Protein 2YKZ (pdb70)

InterPro domains:
  IPR002321 Cytochrome c, class II [PF01322] (7-124)
  IPR002321 Cytochrome c, class II [PS51009] (7-125)
  IPR010980 Cytochrome c/b562 [SSF47175] (2-124)
  IPR012127 Cytochrome c prime [PIRSF000027] (3-126)
  IPR015984 Cytochrome c prime, subgroup [PR00608] (90-113)
  IPR015984 Cytochrome c prime, subgroup [PR00608] (113-124)

Sequence (125 aa):
FAKKPPEDAVKKYRQSSALTLLMMAASHFGRMTPVVVKGQAPYDDAVQQIKANVEEVLKKTLSALPWAAFGGPPGGTEGGGDDARRPEIWSSDDAAASSSFKQKKQQQAFQDNNIVKLSAAADAGGDLLDDKKLRRRAAFGDVGASSCKKAACHDDAYRKK

Structure (mmCIF, N/CA/C/O backbone):
data_2YKZ
#
_entry.id   2YKZ
#
_cell.length_a   53.470
_cell.length_b   53.470
_cell.length_c   181.190
_cell.angle_alpha   90.00
_cell.angle_beta   90.00
_cell.angle_gamma   120.00
#
_symmetry.space_group_name_H-M   'P 65 2 2'
#
loop_
_entity.id
_entity.type
_entity.pdbx_description
1 polymer "CYTOCHROME C'"
2 non-polymer 'HEME C'
3 non-polymer 'SULFATE ION'
4 water water
#
loop_
_atom_site.group_PDB
_atom_site.id
_atom_site.type_symbol
_atom_site.label_atom_id
_atom_site.label_alt_id
_atom_site.label_comp_id
_atom_site.label_asym_id
_atom_site.label_entity_id
_atom_site.label_seq_id
_atom_site.pdbx_PDB_ins_code
_atom_site.Cartn_x
_atom_site.Cartn_y
_atom_site.Cartn_z
_atom_site.occupancy
_atom_site.B_iso_or_equiv
_atom_site.auth_seq_id
_atom_site.auth_comp_id
_atom_site.auth_asym_id
_atom_site.auth_atom_id
_atom_site.pdbx_PDB_model_num
ATOM 16 N N . PHE A 1 2 ? -3.350 22.582 27.416 1.00 6.56 2 PHE A N 1
ATOM 17 C CA . PHE A 1 2 ? -1.986 22.139 27.125 1.00 7.39 2 PHE A CA 1
ATOM 18 C C . PHE A 1 2 ? -1.644 20.946 27.967 1.00 8.46 2 PHE A C 1
ATOM 19 O O . PHE A 1 2 ? -1.715 21.001 29.200 1.00 10.02 2 PHE A O 1
ATOM 36 N N . ALA A 1 3 ? -1.245 19.851 27.343 1.00 9.29 3 ALA A N 1
ATOM 37 C CA . ALA A 1 3 ? -0.950 18.631 28.091 1.00 11.36 3 ALA A CA 1
ATOM 38 C C . ALA A 1 3 ? 0.330 18.777 28.920 1.00 11.12 3 ALA A C 1
ATOM 39 O O . ALA A 1 3 ? 0.401 18.224 30.012 1.00 14.77 3 ALA A O 1
ATOM 46 N N . LYS A 1 4 ? 1.333 19.453 28.386 1.00 9.98 4 LYS A N 1
ATOM 47 C CA A LYS A 1 4 ? 2.690 19.628 28.928 0.50 9.70 4 LYS A CA 1
ATOM 48 C CA B LYS A 1 4 ? 2.623 19.678 29.040 0.50 10.23 4 LYS A CA 1
ATOM 49 C C . LYS A 1 4 ? 3.068 21.110 28.782 1.00 9.40 4 LYS A C 1
ATOM 50 O O . LYS A 1 4 ? 2.551 21.777 27.847 1.00 8.97 4 LYS A O 1
ATOM 62 N N . PRO A 1 5 ? 4.068 21.614 29.558 1.00 9.84 5 PRO A N 1
ATOM 63 C CA A PRO A 1 5 ? 4.534 22.978 29.300 0.80 10.66 5 PRO A CA 1
ATOM 64 C CA B PRO A 1 5 ? 4.672 22.966 29.305 0.20 7.19 5 PRO A CA 1
ATOM 65 C C . PRO A 1 5 ? 5.006 23.182 27.876 1.00 8.11 5 PRO A C 1
ATOM 66 O O . PRO A 1 5 ? 4.768 24.258 27.331 1.00 7.98 5 PRO A O 1
ATOM 73 N N . GLU A 1 6 ? 5.600 22.178 27.239 1.00 7.81 6 GLU A N 1
ATOM 74 C CA . GLU A 1 6 ? 6.052 22.314 25.871 1.00 7.31 6 GLU A CA 1
ATOM 75 C C . GLU A 1 6 ? 4.899 22.681 24.938 1.00 6.64 6 GLU A C 1
ATOM 76 O O . GLU A 1 6 ? 5.133 23.357 23.932 1.00 6.93 6 GLU A O 1
ATOM 88 N N . ASP A 1 7 ? 3.688 22.210 25.225 1.00 6.60 7 ASP A N 1
ATOM 89 C CA . ASP A 1 7 ? 2.559 22.549 24.368 1.00 6.40 7 ASP A CA 1
ATOM 90 C C . ASP A 1 7 ? 2.157 24.022 24.515 1.00 5.99 7 ASP A C 1
ATOM 91 O O . ASP A 1 7 ? 1.782 24.664 23.524 1.00 6.25 7 ASP A O 1
ATOM 100 N N . ALA A 1 8 ? 2.236 24.546 25.729 1.00 5.54 8 ALA A N 1
ATOM 101 C CA . ALA A 1 8 ? 1.989 25.967 25.941 1.00 5.51 8 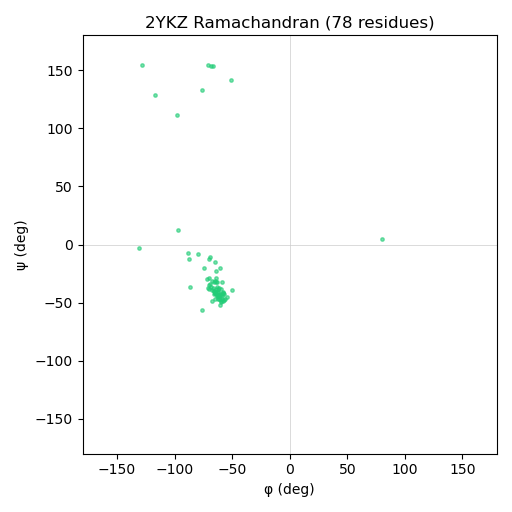ALA A CA 1
ATOM 102 C C . ALA A 1 8 ? 3.044 26.813 25.244 1.00 5.37 8 ALA A C 1
ATOM 103 O O . ALA A 1 8 ? 2.730 27.838 24.627 1.00 5.26 8 ALA A O 1
ATOM 110 N N . VAL A 1 9 ? 4.311 26.386 25.329 1.00 5.46 9 VAL A N 1
ATOM 111 C CA . VAL A 1 9 ? 5.392 27.088 24.645 1.00 5.64 9 VAL A CA 1
ATOM 112 C C . VAL A 1 9 ? 5.136 27.113 23.140 1.00 5.72 9 VAL A C 1
ATOM 113 O O . VAL A 1 9 ? 5.247 28.160 22.491 1.00 6.12 9 VAL A O 1
ATOM 126 N N . LYS A 1 10 ? 4.810 25.956 22.570 1.00 5.84 10 LYS A N 1
ATOM 127 C CA A LYS A 1 10 ? 4.584 25.912 21.127 0.80 6.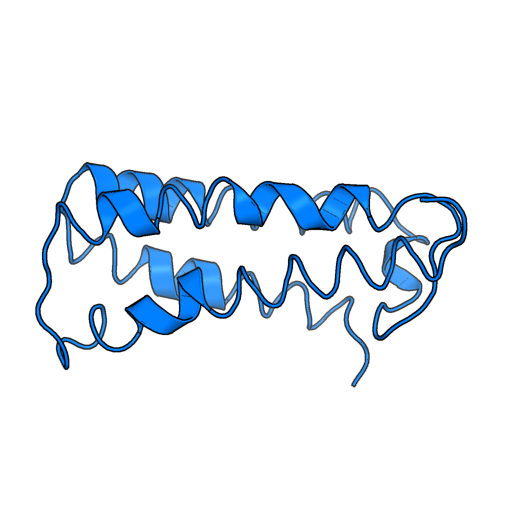74 10 LYS A CA 1
ATOM 128 C CA B LYS A 1 10 ? 4.529 25.857 21.131 0.20 6.31 10 LYS A CA 1
ATOM 129 C C . LYS A 1 10 ? 3.426 26.825 20.736 1.00 5.74 10 LYS A C 1
ATOM 130 O O . LYS A 1 10 ? 3.495 27.546 19.732 1.00 6.31 10 LYS A O 1
ATOM 142 N N . TYR A 1 11 ? 2.348 26.803 21.511 1.00 5.45 11 TYR A N 1
ATOM 143 C CA . TYR A 1 11 ? 1.207 27.662 21.215 1.00 5.15 11 TYR A CA 1
ATOM 144 C C . TYR A 1 11 ? 1.601 29.126 21.244 1.00 4.98 11 TYR A C 1
ATOM 145 O O . TYR A 1 11 ? 1.297 29.892 20.323 1.00 5.21 11 TYR A O 1
ATOM 162 N N . ARG A 1 12 ? 2.249 29.582 22.341 1.00 4.96 12 ARG A N 1
ATOM 163 C CA . ARG A 1 12 ? 2.501 31.003 22.445 1.00 4.99 12 ARG A CA 1
ATOM 164 C C . ARG A 1 12 ? 3.482 31.452 21.369 1.00 4.83 12 ARG A C 1
ATOM 165 O O . ARG A 1 12 ? 3.337 32.556 20.824 1.00 5.16 12 ARG A O 1
ATOM 186 N N . GLN A 1 13 ? 4.473 30.633 21.048 1.00 5.14 13 GLN A N 1
ATOM 187 C CA . GLN A 1 13 ? 5.417 30.988 19.989 1.00 5.23 13 GLN A CA 1
ATOM 188 C C . GLN A 1 13 ? 4.693 31.115 18.642 1.00 5.14 13 GLN A C 1
ATOM 189 O O . GLN A 1 13 ? 5.003 32.026 17.866 1.00 5.58 13 GLN A O 1
ATOM 203 N N . SER A 1 14 ? 3.758 30.220 18.366 1.00 5.37 14 SER A N 1
ATOM 204 C CA A SER A 1 14 ? 2.949 30.308 17.164 0.50 5.19 14 SER A CA 1
ATOM 205 C CA B SER A 1 14 ? 3.012 30.321 17.101 0.50 5.49 14 SER A CA 1
ATOM 206 C C . SER A 1 14 ? 2.105 31.564 17.109 1.00 5.04 14 SER A C 1
ATOM 207 O O . SER A 1 14 ? 2.006 32.239 16.086 1.00 5.49 14 SER A O 1
ATOM 213 N N . ALA A 1 15 ? 1.451 31.863 18.242 1.00 5.22 15 ALA A N 1
ATOM 214 C CA . ALA A 1 15 ? 0.608 33.055 18.307 1.00 5.62 15 ALA A CA 1
ATOM 215 C C . ALA A 1 15 ? 1.433 34.325 18.078 1.00 5.37 15 ALA A C 1
ATOM 216 O O . ALA A 1 15 ? 1.015 35.235 17.352 1.00 6.07 15 ALA A O 1
ATOM 223 N N . LEU A 1 16 ? 2.607 34.390 18.717 1.00 5.07 16 LEU A N 1
ATOM 224 C CA . LEU A 1 16 ? 3.462 35.553 18.612 1.00 5.25 16 LEU A CA 1
ATOM 225 C C . LEU A 1 16 ? 4.029 35.681 17.185 1.00 5.50 16 LEU A C 1
ATOM 226 O O . LEU A 1 16 ? 4.136 36.792 16.656 1.00 6.37 16 LEU A O 1
ATOM 242 N N . THR A 1 17 ? 4.346 34.561 16.550 1.00 5.45 17 THR A N 1
ATOM 243 C CA . THR A 1 17 ? 4.759 34.575 15.147 1.00 5.65 17 THR A CA 1
ATOM 244 C C . THR A 1 17 ? 3.667 35.170 14.274 1.00 5.73 17 THR A C 1
ATOM 245 O O . THR A 1 17 ? 3.935 36.002 13.379 1.00 6.62 17 THR A O 1
ATOM 256 N N . LEU A 1 18 ? 2.425 34.740 14.464 1.00 5.81 18 LEU A N 1
ATOM 257 C CA A LEU A 1 18 ? 1.315 35.288 13.663 0.65 6.26 18 LEU A CA 1
ATOM 258 C CA B LEU A 1 18 ? 1.368 35.222 13.626 0.35 6.79 18 LEU A CA 1
ATOM 259 C C . LEU A 1 18 ? 1.118 36.753 13.919 1.00 7.03 18 LEU A C 1
ATOM 260 O O . LEU A 1 18 ? 0.885 37.539 12.991 1.00 7.34 18 LEU A O 1
ATOM 272 N N A MET A 1 19 ? 1.369 37.258 15.176 0.60 5.33 19 MET A N 1
ATOM 273 N N B MET A 1 19 ? 0.800 36.950 15.200 0.40 5.63 19 MET A N 1
ATOM 274 C CA A MET A 1 19 ? 1.302 38.692 15.485 0.60 5.31 19 MET A CA 1
ATOM 275 C CA B MET A 1 19 ? 0.556 38.279 15.610 0.40 6.43 19 MET A CA 1
ATOM 276 C C A MET A 1 19 ? 2.391 39.459 14.753 0.60 5.36 19 MET A C 1
ATOM 277 C C B MET A 1 19 ? 1.610 39.200 14.965 0.40 5.67 19 MET A C 1
ATOM 278 O O A MET A 1 19 ? 2.138 40.543 14.202 0.60 5.42 19 MET A O 1
ATOM 279 O O B MET A 1 19 ? 1.254 40.246 14.391 0.40 6.51 19 MET A O 1
ATOM 288 N N A ALA A 1 20 ? 3.615 38.921 14.753 0.60 5.65 20 ALA A N 1
ATOM 289 N N B ALA A 1 20 ? 2.874 38.813 15.064 0.40 6.14 20 ALA A N 1
ATOM 290 C CA A ALA A 1 20 ? 4.722 39.595 14.066 0.60 5.74 20 ALA A CA 1
ATOM 291 C CA B ALA A 1 20 ? 3.971 39.597 14.506 0.40 5.79 20 ALA A CA 1
ATOM 292 C C A ALA A 1 20 ? 4.425 39.771 12.584 0.60 5.74 20 ALA A C 1
ATOM 293 C C B ALA A 1 20 ? 3.851 39.798 12.960 0.40 5.75 20 ALA A C 1
ATOM 294 O O A ALA A 1 20 ? 4.712 40.829 12.003 0.60 5.88 20 ALA A O 1
ATOM 295 O O B ALA A 1 20 ? 4.103 40.891 12.523 0.40 6.70 20 ALA A O 1
ATOM 298 N N . SER A 1 21 ? 3.660 38.787 12.064 1.00 7.65 21 SER A N 1
ATOM 299 C CA . SER A 1 21 ? 3.381 38.917 10.641 1.00 6.64 21 SER A CA 1
ATOM 300 C C . SER A 1 21 ? 2.248 39.916 10.376 1.00 5.90 21 SER A C 1
ATOM 301 O O . SER A 1 21 ? 2.329 40.704 9.434 1.00 6.46 21 SER A O 1
ATOM 308 N N . HIS A 1 22 ? 1.174 39.861 11.155 1.00 6.02 22 HIS A N 1
ATOM 309 C CA . HIS A 1 22 ? 0.050 40.775 10.937 1.00 5.96 22 HIS A CA 1
ATOM 310 C C . HIS A 1 22 ? 0.396 42.230 11.322 1.00 6.27 22 HIS A C 1
ATOM 311 O O . HIS A 1 22 ? -0.160 43.143 10.731 1.00 7.18 22 HIS A O 1
ATOM 326 N N . PHE A 1 23 ? 1.299 42.410 12.277 1.00 6.10 23 PHE A N 1
ATOM 327 C CA . PHE A 1 23 ? 1.794 43.746 12.597 1.00 6.54 23 PHE A CA 1
ATOM 328 C C . PHE A 1 23 ? 2.789 44.209 11.531 1.00 6.39 23 PHE A C 1
ATOM 329 O O . PHE A 1 23 ? 2.617 45.257 10.886 1.00 6.71 23 PHE A O 1
ATOM 346 N N . GLY A 1 24 ? 3.840 43.403 11.319 1.00 6.66 24 GLY A N 1
ATOM 347 C CA . GLY A 1 24 ? 4.938 43.813 10.472 1.00 7.11 24 GLY A CA 1
ATOM 348 C C . GLY A 1 24 ? 4.543 44.015 9.016 1.00 6.66 24 GLY A C 1
ATOM 349 O O . GLY A 1 24 ? 5.154 44.841 8.325 1.00 7.24 24 GLY A O 1
ATOM 353 N N . ARG A 1 25 ? 3.539 43.296 8.529 1.00 6.35 25 ARG A 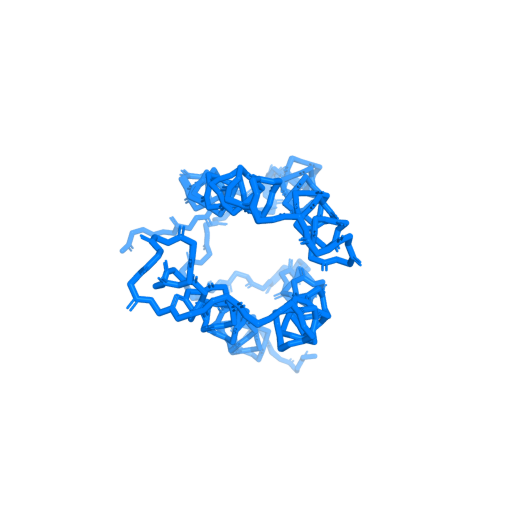N 1
ATOM 354 C CA . ARG A 1 25 ? 3.141 43.452 7.136 1.00 6.43 25 ARG A CA 1
ATOM 355 C C . ARG A 1 25 ? 2.594 44.847 6.853 1.00 6.16 25 ARG A C 1
ATOM 356 O O . ARG A 1 25 ? 2.445 45.192 5.677 1.00 6.90 25 ARG A O 1
ATOM 377 N N . MET A 1 26 ? 2.259 45.623 7.882 1.00 5.83 26 MET A N 1
ATOM 378 C CA . MET A 1 26 ? 1.795 46.994 7.674 1.00 5.98 26 MET A CA 1
ATOM 379 C C . MET A 1 26 ? 2.918 48.009 7.623 1.00 6.17 26 MET A C 1
ATOM 380 O O . MET A 1 26 ? 2.648 49.174 7.291 1.00 6.74 26 MET A O 1
ATOM 394 N N . THR A 1 27 ? 4.156 47.619 7.916 1.00 6.40 27 THR A N 1
ATOM 395 C CA . THR A 1 27 ? 5.245 48.598 7.919 1.00 6.72 27 THR A CA 1
ATOM 396 C C . THR A 1 27 ? 5.342 49.366 6.596 1.00 6.63 27 THR A C 1
ATOM 397 O O . THR A 1 27 ? 5.474 50.590 6.608 1.00 7.09 27 THR A O 1
ATOM 408 N N . PRO A 1 28 ? 5.264 48.688 5.429 1.00 6.52 28 PRO A N 1
ATOM 409 C CA . PRO A 1 28 ? 5.404 49.469 4.186 1.00 6.56 28 PRO A CA 1
ATOM 410 C C . PRO A 1 28 ? 4.264 50.459 4.005 1.00 6.38 28 PRO A C 1
ATOM 411 O O . PRO A 1 28 ? 4.430 51.498 3.358 1.00 7.10 28 PRO A O 1
ATOM 422 N N . VAL A 1 29 ? 3.081 50.120 4.495 1.00 6.35 29 VAL A N 1
ATOM 423 C CA . VAL A 1 29 ? 1.925 51.006 4.403 1.00 6.57 29 VAL A CA 1
ATOM 424 C C . VAL A 1 29 ? 2.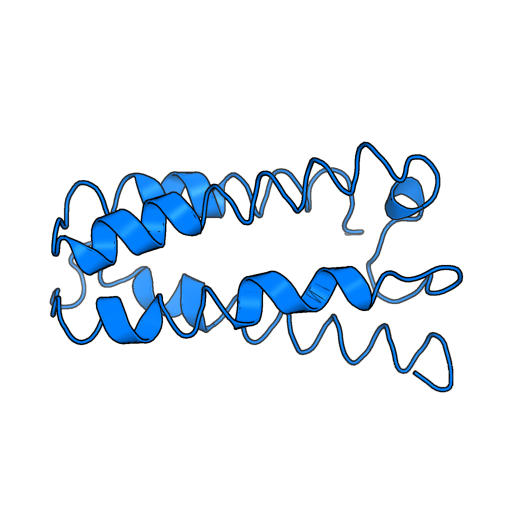137 52.245 5.275 1.00 6.96 29 VAL A C 1
ATOM 425 O O . VAL A 1 29 ? 1.940 53.394 4.838 1.00 7.38 29 VAL A O 1
ATOM 438 N N . VAL A 1 30 ? 2.542 52.046 6.529 1.00 7.47 30 VAL A N 1
ATOM 439 C CA A VAL A 1 30 ? 2.711 53.227 7.369 0.50 9.14 30 VAL A CA 1
ATOM 440 C CA B VAL A 1 30 ? 2.860 53.137 7.434 0.50 8.17 30 VAL A CA 1
ATOM 441 C C . VAL A 1 30 ? 3.847 54.087 6.831 1.00 8.92 30 VAL A C 1
ATOM 442 O O . VAL A 1 30 ? 3.696 55.331 6.914 1.00 10.88 30 VAL A O 1
ATOM 450 N N . LYS A 1 31 ? 4.870 53.522 6.198 1.00 8.08 31 LYS A N 1
ATOM 451 C CA . LYS A 1 31 ? 5.963 54.297 5.622 1.00 8.46 31 LYS A CA 1
ATOM 452 C C . LYS A 1 31 ? 5.596 54.912 4.253 1.00 7.98 31 LYS A C 1
ATOM 453 O O . LYS A 1 31 ? 6.390 55.687 3.711 1.00 9.59 31 LYS A O 1
ATOM 472 N N . GLY A 1 32 ? 4.463 54.566 3.676 1.00 7.38 32 GLY A N 1
ATOM 473 C CA . GLY A 1 32 ? 4.092 55.069 2.365 1.00 7.35 32 GLY A CA 1
ATOM 474 C C . GLY A 1 32 ? 4.753 54.362 1.198 1.00 6.47 32 GLY A C 1
ATOM 475 O O . GLY A 1 32 ? 4.512 54.752 0.050 1.00 6.82 32 GLY A O 1
ATOM 479 N N . GLN A 1 33 ? 5.514 53.306 1.475 1.00 6.41 33 GLN A N 1
ATOM 480 C CA . GLN A 1 33 ? 6.144 52.504 0.449 1.00 6.75 33 GLN A CA 1
ATOM 481 C C . GLN A 1 33 ? 5.162 51.601 -0.280 1.00 6.33 33 GLN A C 1
ATOM 482 O O . GLN A 1 33 ? 5.452 51.173 -1.401 1.00 8.37 33 GLN A O 1
ATOM 489 N N . ALA A 1 34 ? 4.015 51.335 0.313 1.00 6.38 34 ALA A N 1
ATOM 490 C CA . ALA A 1 34 ? 2.907 50.599 -0.276 1.00 6.33 34 ALA A CA 1
ATOM 491 C C . ALA A 1 34 ? 1.657 51.457 -0.101 1.00 6.10 34 ALA A C 1
ATOM 492 O O . ALA A 1 34 ? 1.585 52.247 0.846 1.00 6.54 34 ALA A O 1
ATOM 499 N N . PRO A 1 35 ? 0.653 51.289 -0.968 1.00 6.22 35 PRO A N 1
ATOM 500 C CA . PRO A 1 35 ? -0.544 52.119 -0.850 1.00 6.46 35 PRO A CA 1
ATOM 501 C C . PRO A 1 35 ? -1.327 51.840 0.418 1.00 5.99 35 PRO A C 1
ATOM 502 O O . PRO A 1 3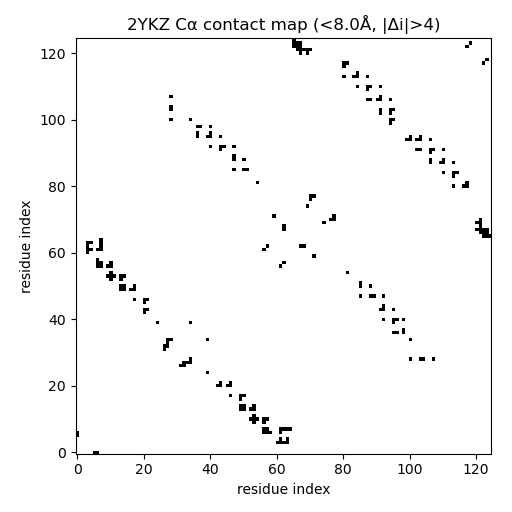5 ? -1.296 50.731 0.970 1.00 6.64 35 PRO A O 1
ATOM 513 N N . TYR A 1 36 ? -2.070 52.861 0.861 1.00 6.57 36 TYR A N 1
ATOM 514 C CA . TYR A 1 36 ? -2.963 52.754 2.011 1.00 6.57 36 TYR A CA 1
ATOM 515 C C . TYR A 1 36 ? -4.380 52.519 1.526 1.00 6.75 36 TYR A C 1
ATOM 516 O O . TYR A 1 36 ? -4.992 53.407 0.913 1.00 8.55 36 TYR A O 1
ATOM 534 N N . ASP A 1 37 ? -4.892 51.322 1.781 1.00 6.69 37 ASP A N 1
ATOM 535 C CA A ASP A 1 37 ? -6.249 50.908 1.449 0.49 6.84 37 ASP A CA 1
ATOM 536 C CA B ASP A 1 37 ? -6.267 51.001 1.476 0.50 6.85 37 ASP A CA 1
ATOM 537 C C . ASP A 1 37 ? -6.964 50.747 2.800 1.00 6.34 37 ASP A C 1
ATOM 538 O O . ASP A 1 37 ? -6.704 49.778 3.513 1.00 6.86 37 ASP A O 1
ATOM 548 N N . ALA A 1 38 ? -7.818 51.711 3.158 1.00 6.61 38 ALA A N 1
ATOM 549 C CA . ALA A 1 38 ? -8.396 51.722 4.494 1.00 6.44 38 ALA A CA 1
ATOM 550 C C . ALA A 1 38 ? -9.159 50.445 4.794 1.00 6.36 38 ALA A C 1
ATOM 551 O O . ALA A 1 38 ? -9.082 49.946 5.930 1.00 6.73 38 ALA A O 1
ATOM 558 N N . VAL A 1 39 ? -9.926 49.921 3.848 1.00 6.85 39 VAL A N 1
ATOM 559 C CA . VAL A 1 39 ? -10.705 48.709 4.083 1.00 7.19 39 VAL A CA 1
ATOM 560 C C . VAL A 1 39 ? -9.768 47.533 4.401 1.00 6.51 39 VAL A C 1
ATOM 561 O O . VAL A 1 39 ? -10.034 46.732 5.301 1.00 7.11 39 VAL A O 1
ATOM 574 N N . GLN A 1 40 ? -8.683 47.404 3.628 1.00 6.48 40 GLN A N 1
ATOM 575 C CA A GLN A 1 40 ? -7.721 46.321 3.792 0.60 6.73 40 GLN A CA 1
ATOM 576 C CA B GLN A 1 40 ? -7.824 46.262 3.867 0.40 6.32 40 GLN A CA 1
ATOM 577 C C . GLN A 1 40 ? -7.084 46.389 5.199 1.00 6.06 40 GLN A C 1
ATOM 578 O O . GLN A 1 40 ? -6.933 45.381 5.897 1.00 6.60 40 GLN A O 1
ATOM 592 N N . ILE A 1 41 ? -6.641 47.575 5.566 1.00 5.86 41 ILE A N 1
ATOM 593 C CA . ILE A 1 41 ? -5.975 47.751 6.848 1.00 5.70 41 ILE A CA 1
ATOM 594 C C . ILE A 1 41 ? -6.955 47.505 7.993 1.00 5.88 41 ILE A C 1
ATOM 595 O O . ILE A 1 41 ? -6.584 46.872 8.990 1.00 6.35 41 ILE A O 1
ATOM 611 N N . LYS A 1 42 ? -8.202 47.969 7.876 1.00 6.01 42 LYS A N 1
ATOM 612 C CA . LYS A 1 42 ? -9.195 47.710 8.919 1.00 6.53 42 LYS A CA 1
ATOM 613 C C . LYS A 1 42 ? -9.313 46.195 9.150 1.00 6.31 42 LYS A C 1
ATOM 614 O O . LYS A 1 42 ? -9.351 45.724 10.292 1.00 6.84 42 LYS A O 1
ATOM 628 N N . ALA A 1 43 ? -9.419 45.438 8.057 1.00 6.27 43 ALA A N 1
ATOM 629 C CA . ALA A 1 43 ? -9.579 43.991 8.195 1.00 6.69 43 ALA A CA 1
ATOM 630 C C . ALA A 1 43 ? -8.331 43.360 8.792 1.00 6.32 43 ALA A C 1
ATOM 631 O O . ALA A 1 43 ? -8.417 42.451 9.637 1.00 6.95 43 ALA A O 1
ATOM 638 N N . ASN A 1 44 ? -7.138 43.808 8.389 1.00 5.88 44 ASN A N 1
ATOM 639 C CA . ASN A 1 44 ? -5.916 43.241 8.924 1.00 5.81 44 ASN A CA 1
ATOM 640 C C . ASN A 1 44 ? -5.778 43.530 10.431 1.00 5.87 44 ASN A C 1
ATOM 641 O O . ASN A 1 44 ? -5.343 42.666 11.188 1.00 6.20 44 ASN A O 1
ATOM 652 N N . VAL A 1 45 ? -6.116 44.755 10.832 1.00 6.05 45 VAL A N 1
ATOM 653 C CA . VAL A 1 45 ? -5.997 45.091 12.246 1.00 6.00 45 VAL A CA 1
ATOM 654 C C . VAL A 1 45 ? -7.013 44.303 13.073 1.00 6.25 45 VAL A C 1
ATOM 655 O O . VAL A 1 45 ? -6.711 43.936 14.209 1.00 6.82 45 VAL A O 1
ATOM 668 N N . GLU A 1 46 ? -8.182 43.979 12.523 1.00 6.56 46 GLU A N 1
ATOM 669 C CA A GLU A 1 46 ? -9.092 43.112 13.253 0.50 7.26 46 GLU A CA 1
ATOM 670 C CA B GLU A 1 46 ? -9.149 43.067 13.190 0.50 7.08 46 GLU A CA 1
ATOM 671 C C . GLU A 1 46 ? -8.457 41.723 13.489 1.00 6.93 46 GLU A C 1
ATOM 672 O O . GLU A 1 46 ? -8.616 41.161 14.574 1.00 7.55 46 GLU A O 1
ATOM 684 N N . VAL A 1 47 ? -7.766 41.168 12.496 1.00 6.66 47 VAL A N 1
ATOM 685 C CA . VAL A 1 47 ? -7.049 39.903 12.724 1.00 6.66 47 VAL A CA 1
ATOM 686 C C . VAL A 1 47 ? -6.005 40.081 13.816 1.00 6.39 47 VAL A C 1
ATOM 687 O O . VAL A 1 47 ? -5.881 39.264 14.728 1.00 6.85 47 VAL A O 1
ATOM 700 N N . LEU A 1 48 ? -5.228 41.165 13.720 1.00 6.42 48 LEU A N 1
ATOM 701 C CA . LEU A 1 48 ? -4.205 41.425 14.722 1.00 6.49 48 LEU A CA 1
ATOM 702 C C . LEU A 1 48 ? -4.822 41.571 16.131 1.00 6.27 48 LEU A C 1
ATOM 703 O O . LEU A 1 48 ? -4.220 41.085 17.099 1.00 6.75 48 LEU A O 1
ATOM 719 N N . LYS A 1 49 ? -5.966 42.196 16.244 1.00 6.39 49 LYS A N 1
ATOM 720 C CA A LYS A 1 49 ? -6.705 42.311 17.547 0.50 6.22 49 LYS A CA 1
ATOM 721 C CA B LYS A 1 49 ? -6.605 42.344 17.532 0.50 6.70 49 LYS A CA 1
ATOM 722 C C . LYS A 1 49 ? -6.955 40.936 18.116 1.00 5.96 49 LYS A C 1
ATOM 723 O O . LYS A 1 49 ? -6.709 40.670 19.291 1.00 6.60 49 LYS A O 1
ATOM 735 N N . THR A 1 50 ? -7.525 40.058 17.295 1.00 5.86 50 THR A N 1
ATOM 736 C CA . THR A 1 50 ? -7.827 38.704 17.759 1.00 5.98 50 THR A CA 1
ATOM 737 C C . THR A 1 50 ? -6.552 38.016 18.208 1.00 5.79 50 THR A C 1
ATOM 738 O O . THR A 1 50 ? -6.494 37.402 19.292 1.00 6.59 50 THR A O 1
ATOM 749 N N . LEU A 1 51 ? -5.505 38.048 17.370 1.00 5.67 51 LEU A N 1
ATOM 750 C CA . LEU A 1 51 ? -4.279 37.341 17.686 1.00 6.05 51 LEU A CA 1
ATOM 751 C C . LEU A 1 51 ? -3.605 37.887 18.945 1.00 6.30 51 LEU A C 1
ATOM 752 O O . LEU A 1 51 ? -3.025 37.120 19.727 1.00 6.99 51 LEU A O 1
ATOM 768 N N . SER A 1 52 ? -3.681 39.209 19.143 1.00 6.07 52 SER A N 1
ATOM 769 C CA . SER A 1 52 ? -2.978 39.877 20.222 1.00 6.11 52 SER A CA 1
ATOM 770 C C . SER A 1 52 ? -3.556 39.566 21.600 1.00 5.77 52 SER A C 1
ATOM 771 O O . SER A 1 52 ? -2.899 39.860 22.606 1.00 6.64 52 SER A O 1
ATOM 777 N N . ALA A 1 53 ? -4.741 38.960 21.637 1.00 5.56 53 ALA A N 1
ATOM 778 C CA . ALA A 1 53 ? -5.329 38.488 22.892 1.00 6.07 53 ALA A CA 1
ATOM 779 C C . ALA A 1 53 ? -4.881 37.076 23.247 1.00 6.44 53 ALA A C 1
ATOM 780 O O . ALA A 1 53 ? -5.163 36.649 24.367 1.00 10.07 53 ALA A O 1
ATOM 787 N N . LEU A 1 54 ? -4.253 36.344 22.334 1.00 5.55 54 LEU A N 1
ATOM 788 C CA . LEU A 1 54 ? -4.056 34.900 22.507 1.00 5.73 54 LEU A CA 1
ATOM 789 C C . LEU A 1 54 ? -2.815 34.484 23.287 1.00 5.24 54 LEU A C 1
ATOM 790 O O . LEU A 1 54 ? -2.883 33.450 23.963 1.00 5.53 54 LEU A O 1
ATOM 806 N N . PRO A 1 55 ? -1.646 35.141 23.197 1.00 5.31 55 PRO A N 1
ATOM 807 C CA . PRO A 1 55 ? -0.473 34.495 23.794 1.00 5.45 55 PRO A CA 1
ATOM 808 C C . PRO A 1 55 ? -0.573 34.301 25.304 1.00 5.41 55 PRO A C 1
ATOM 809 O O . PRO A 1 55 ? 0.019 33.367 25.860 1.00 5.73 55 PRO A O 1
ATOM 820 N N . TRP A 1 56 ? -1.251 35.218 25.987 1.00 5.58 56 TRP A N 1
ATOM 821 C CA . TRP A 1 56 ? -1.000 35.397 27.418 1.00 5.88 56 TRP A CA 1
ATOM 822 C C . TRP A 1 56 ? -1.492 34.199 28.237 1.00 6.08 56 TRP A C 1
ATOM 823 O O . TRP A 1 56 ? -0.863 33.812 29.226 1.00 6.64 56 TRP A O 1
ATOM 844 N N . ALA A 1 57 ? -2.593 33.585 27.787 1.00 6.02 57 ALA A N 1
ATOM 845 C CA . ALA A 1 57 ? -3.138 32.423 28.476 1.00 6.24 57 ALA A CA 1
ATOM 846 C C . ALA A 1 57 ? -2.249 31.187 28.338 1.00 5.72 57 ALA A C 1
ATOM 847 O O . ALA A 1 57 ? -2.473 30.204 29.049 1.00 6.76 57 ALA A O 1
ATOM 854 N N . ALA A 1 58 ? -1.259 31.253 27.459 1.00 5.30 58 ALA A N 1
ATOM 855 C CA . ALA A 1 58 ? -0.280 30.194 27.268 1.00 5.09 58 ALA A CA 1
ATOM 856 C C . ALA A 1 58 ? 1.018 30.443 28.036 1.00 5.24 58 ALA A C 1
ATOM 857 O O . ALA A 1 58 ? 1.996 29.724 27.826 1.00 5.54 58 ALA A O 1
ATOM 864 N N . PHE A 1 59 ? 0.999 31.422 28.956 1.00 5.48 59 PHE A N 1
ATOM 865 C CA . PHE A 1 59 ? 2.048 31.602 29.944 1.00 5.88 59 PHE A CA 1
ATOM 866 C C . PHE A 1 59 ? 1.484 31.252 31.342 1.00 6.20 59 PHE A C 1
ATOM 867 O O . PHE A 1 59 ? 1.786 31.933 32.341 1.00 6.73 59 PHE A O 1
ATOM 884 N N A GLY A 1 60 ? 0.537 30.290 31.375 0.30 7.25 60 GLY A N 1
ATOM 885 N N B GLY A 1 60 ? 0.749 30.165 31.449 0.70 5.93 60 GLY A N 1
ATOM 886 C CA A GLY A 1 60 ? -0.112 29.747 32.613 0.30 8.71 60 GLY A CA 1
ATOM 887 C CA B GLY A 1 60 ? 0.221 29.815 32.761 0.70 6.70 60 GLY A CA 1
ATOM 888 C C A GLY A 1 60 ? 0.888 29.184 33.600 0.30 9.35 60 GLY A C 1
ATOM 889 C C B GLY A 1 60 ? 1.300 29.391 33.694 0.70 6.23 60 GLY A C 1
ATOM 890 O O A GLY A 1 60 ? 2.038 28.922 33.276 0.30 9.78 60 GLY A O 1
ATOM 891 O O B GLY A 1 60 ? 2.462 29.131 33.324 0.70 5.90 60 GLY A O 1
ATOM 892 N N A PRO A 1 61 ? 0.452 28.952 34.829 0.30 11.40 61 PRO A N 1
ATOM 893 N N B PRO A 1 61 ? 0.969 29.284 34.959 0.70 7.28 61 PRO A N 1
ATOM 894 C CA A PRO A 1 61 ? 1.260 28.396 35.886 0.30 12.66 61 PRO A CA 1
ATOM 895 C CA B PRO A 1 61 ? 1.972 28.904 35.934 0.70 7.76 61 PRO A CA 1
ATOM 896 C C A PRO A 1 61 ? 2.112 27.176 35.384 0.30 12.65 61 PRO A C 1
ATOM 897 C C B PRO A 1 61 ? 2.554 27.534 35.573 0.70 6.60 61 PRO A C 1
ATOM 898 O O A PRO A 1 61 ? 1.573 26.270 34.743 0.30 14.31 61 PRO A O 1
ATOM 899 O O B PRO A 1 61 ? 1.843 26.597 35.147 0.70 7.17 61 PRO A O 1
ATOM 906 N N A GLY A 1 62 ? 3.432 27.191 35.607 0.30 12.75 62 GLY A N 1
ATOM 907 N N B GLY A 1 62 ? 3.874 27.430 35.763 0.70 6.31 62 GLY A N 1
ATOM 908 C CA A GLY A 1 62 ? 4.317 26.030 35.316 0.30 12.07 62 GLY A CA 1
ATOM 909 C CA B GLY A 1 62 ? 4.586 26.236 35.510 0.70 6.67 62 GLY A CA 1
ATOM 910 C C A GLY A 1 62 ? 4.749 25.869 33.873 0.30 9.90 62 GLY A C 1
ATOM 911 C C B GLY A 1 62 ? 4.970 25.999 34.053 0.70 6.77 62 GLY A C 1
ATOM 912 O O A GLY A 1 62 ? 5.139 24.786 33.415 0.30 12.66 62 GLY A O 1
ATOM 913 O O B GLY A 1 62 ? 5.522 24.948 33.763 0.70 7.14 62 GLY A O 1
ATOM 916 N N . THR A 1 63 ? 4.685 26.961 33.151 1.00 6.78 63 THR A N 1
ATOM 917 C CA . THR A 1 63 ? 4.983 26.855 31.719 1.00 6.95 63 THR A CA 1
ATOM 918 C C . THR A 1 63 ? 6.271 27.570 31.328 1.00 6.56 63 THR A C 1
ATOM 919 O O . THR A 1 63 ? 6.425 27.973 30.178 1.00 6.70 63 THR A O 1
ATOM 930 N N . GLU A 1 64 ? 7.250 27.595 32.241 1.00 6.26 64 GLU A N 1
ATOM 931 C CA . GLU A 1 64 ? 8.580 27.987 31.923 1.00 6.16 64 GLU A CA 1
ATOM 932 C C . GLU A 1 64 ? 9.033 27.201 30.705 1.00 6.49 64 GLU A C 1
ATOM 933 O O . GLU A 1 64 ? 8.754 25.993 30.577 1.00 7.31 64 GLU A O 1
ATOM 945 N N . GLY A 1 65 ? 9.772 27.869 29.842 1.00 6.94 65 GLY A N 1
ATOM 946 C CA . GLY A 1 65 ? 10.284 27.244 28.644 1.00 7.29 65 GLY A CA 1
ATOM 947 C C . GLY A 1 65 ? 10.479 28.262 27.547 1.00 6.83 65 GLY A C 1
ATOM 948 O O . GLY A 1 65 ? 10.161 29.468 27.679 1.00 6.87 65 GLY A O 1
ATOM 952 N N A GLY A 1 66 ? 10.990 27.803 26.421 0.90 7.78 66 GLY A N 1
ATOM 953 N N B GLY A 1 66 ? 10.995 27.715 26.435 0.10 5.02 66 GLY A N 1
ATOM 954 C CA A GLY A 1 66 ? 11.172 28.665 25.305 0.90 8.64 66 GLY A CA 1
ATOM 955 C CA B GLY A 1 66 ? 11.267 28.509 25.236 0.10 4.35 66 GLY A CA 1
ATOM 956 C C A GLY A 1 66 ? 12.182 29.750 25.629 0.90 8.30 66 GLY A C 1
ATOM 957 C C B GLY A 1 66 ? 12.200 29.675 25.571 0.10 3.76 66 GLY A C 1
ATOM 958 O O A GLY A 1 66 ? 13.194 29.572 26.339 0.90 11.01 66 GLY A O 1
ATOM 959 O O B GLY A 1 66 ? 13.200 29.420 26.236 0.10 2.37 66 GLY A O 1
ATOM 962 N N . ASP A 1 67 ? 11.892 30.938 25.142 1.00 7.41 67 ASP A N 1
ATOM 963 C CA A ASP A 1 67 ? 12.636 32.147 25.431 0.80 8.61 67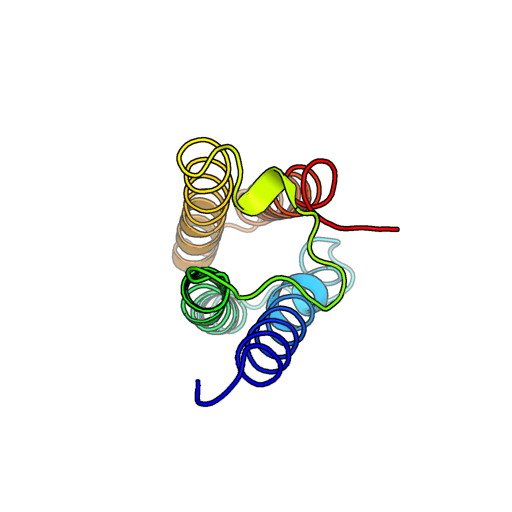 ASP A CA 1
ATOM 964 C CA B ASP A 1 67 ? 12.724 32.071 25.457 0.20 6.63 67 ASP A CA 1
ATOM 965 C C . ASP A 1 67 ? 11.955 33.025 26.440 1.00 7.54 67 ASP A C 1
ATOM 966 O O . ASP A 1 67 ? 12.279 34.203 26.572 1.00 9.19 67 ASP A O 1
ATOM 976 N N . ALA A 1 68 ? 11.017 32.501 27.210 1.00 6.96 68 ALA A N 1
ATOM 977 C CA . ALA A 1 68 ? 10.341 33.266 28.248 1.00 6.76 68 ALA A CA 1
ATOM 978 C C . ALA A 1 68 ? 11.273 33.419 29.452 1.00 7.07 68 ALA A C 1
ATOM 979 O O . ALA A 1 68 ? 11.836 32.425 29.948 1.00 8.10 68 ALA A O 1
ATOM 986 N N . ARG A 1 69 ? 11.388 34.638 29.985 1.00 7.37 69 ARG A N 1
ATOM 987 C CA A ARG A 1 69 ? 12.131 34.848 31.215 0.90 7.33 69 ARG A CA 1
ATOM 988 C CA B ARG A 1 69 ? 12.114 34.875 31.204 0.10 7.67 69 ARG A CA 1
ATOM 989 C C . ARG A 1 69 ? 11.288 34.460 32.416 1.00 7.46 69 ARG A C 1
ATOM 990 O O . ARG A 1 69 ? 10.065 34.657 32.447 1.00 7.99 69 ARG A O 1
ATOM 1006 N N . PRO A 1 70 ? 11.954 33.993 33.483 1.00 7.39 70 PRO A N 1
ATOM 1007 C CA . PRO A 1 70 ? 11.238 33.600 34.680 1.00 7.72 70 PRO A CA 1
ATOM 1008 C C . PRO A 1 70 ? 10.496 34.750 35.371 1.00 7.70 70 PRO A C 1
ATOM 1009 O O . PRO A 1 70 ? 9.526 34.501 36.068 1.00 7.87 70 PRO A O 1
ATOM 1020 N N . GLU A 1 71 ? 10.912 35.985 35.136 1.00 7.96 71 GLU A N 1
ATOM 1021 C CA . GLU A 1 71 ? 10.259 37.110 35.778 1.00 8.89 71 GLU A CA 1
ATOM 1022 C C . GLU A 1 71 ? 8.761 37.231 35.421 1.00 8.21 71 GLU A C 1
ATOM 1023 O O . GLU A 1 71 ? 8.008 37.856 36.157 1.00 9.24 71 GLU A O 1
ATOM 1035 N N . ILE A 1 72 ? 8.334 36.615 34.316 1.00 7.66 72 ILE A N 1
ATOM 1036 C CA . ILE A 1 72 ? 6.905 36.564 33.982 1.00 7.52 72 ILE A CA 1
ATOM 1037 C C . ILE A 1 72 ? 6.097 36.078 35.167 1.00 8.02 72 ILE A C 1
ATOM 1038 O O . ILE A 1 72 ? 4.970 36.535 35.409 1.00 8.80 72 ILE A O 1
ATOM 1054 N N . TRP A 1 73 ? 6.666 35.084 35.883 1.00 7.79 73 TRP A N 1
ATOM 1055 C CA . TRP A 1 73 ? 5.926 34.403 36.941 1.00 8.04 73 TRP A CA 1
ATOM 1056 C C . TRP A 1 73 ? 6.268 34.845 38.377 1.00 8.92 73 TRP A C 1
ATOM 1057 O O . TRP A 1 73 ? 5.516 34.499 39.297 1.00 11.40 73 TRP A O 1
ATOM 1078 N N A SER A 1 74 ? 7.308 35.570 38.603 0.70 7.79 74 SER A N 1
ATOM 1079 N N B SER A 1 74 ? 7.492 35.424 38.447 0.20 9.99 74 SER A N 1
ATOM 1080 C CA A SER A 1 74 ? 7.597 36.031 39.945 0.70 8.04 74 SER A CA 1
ATOM 1081 C CA B SER A 1 74 ? 8.053 36.082 39.626 0.20 10.45 74 SER A CA 1
ATOM 1082 C C A SER A 1 74 ? 6.866 37.313 40.301 0.70 8.29 74 SER A C 1
ATOM 1083 C C B SER A 1 74 ? 7.627 37.553 39.775 0.20 11.16 74 SER A C 1
ATOM 1084 O O A SER A 1 74 ? 6.756 37.623 41.472 0.70 10.07 74 SER A O 1
ATOM 1085 O O B SER A 1 74 ? 7.700 38.121 40.863 0.20 12.30 74 SER A O 1
ATOM 1090 N N A ASP A 1 75 ? 6.335 38.009 39.316 0.70 9.22 75 ASP A N 1
ATOM 1091 N N B ASP A 1 75 ? 7.129 38.144 38.697 0.20 10.37 75 ASP A N 1
ATOM 1092 C CA A ASP A 1 75 ? 5.463 39.163 39.599 0.70 9.76 75 ASP A CA 1
ATOM 1093 C CA B ASP A 1 75 ? 6.526 39.476 38.736 0.20 10.46 75 ASP A CA 1
ATOM 1094 C C A ASP A 1 75 ? 4.350 39.151 38.537 0.70 8.81 75 ASP A C 1
ATOM 1095 C C B ASP A 1 75 ? 5.219 39.436 37.943 0.20 9.58 75 ASP A C 1
ATOM 1096 O O A ASP A 1 75 ? 4.446 39.727 37.445 0.70 8.97 75 ASP A O 1
ATOM 1097 O O B ASP A 1 75 ? 5.069 40.141 36.925 0.20 9.46 75 ASP A O 1
ATOM 1106 N N A ALA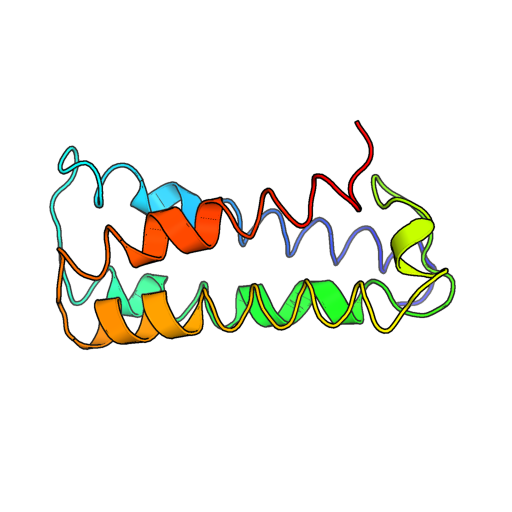 A 1 76 ? 3.280 38.417 38.847 0.70 9.08 76 ALA A N 1
ATOM 1107 N N B ALA A 1 76 ? 4.279 38.594 38.372 0.20 9.73 76 ALA A N 1
ATOM 1108 C CA A ALA A 1 76 ? 2.186 38.212 37.907 0.70 9.33 76 ALA A CA 1
ATOM 1109 C CA B ALA A 1 76 ? 2.972 38.447 37.692 0.20 9.32 76 ALA A CA 1
ATOM 1110 C C A ALA A 1 76 ? 1.544 39.529 37.558 0.70 8.60 76 ALA A C 1
ATOM 1111 C C B ALA A 1 76 ? 2.032 39.698 37.482 0.20 8.56 76 ALA A C 1
ATOM 1112 O O A ALA A 1 76 ? 1.155 39.759 36.419 0.70 7.75 76 ALA A O 1
ATOM 1113 O O B ALA A 1 76 ? 1.835 39.958 36.275 0.20 9.41 76 ALA A O 1
ATOM 1116 N N . ALA A 1 77 ? 1.437 40.414 38.528 1.00 10.74 77 ALA A N 1
ATOM 1117 C CA . ALA A 1 77 ? 0.730 41.679 38.285 1.00 10.47 77 ALA A CA 1
ATOM 1118 C C . ALA A 1 77 ? 1.454 42.529 37.269 1.00 9.08 77 ALA A C 1
ATOM 1119 O O . ALA A 1 77 ? 0.845 43.151 36.419 1.00 9.19 77 ALA A O 1
ATOM 1126 N N . SER A 1 78 ? 2.782 42.584 37.329 1.00 9.28 78 SER A N 1
ATOM 1127 C CA A SER A 1 78 ? 3.559 43.393 36.413 0.60 9.56 78 SER A CA 1
ATOM 1128 C CA B SER A 1 78 ? 3.445 43.451 36.419 0.20 7.97 78 SER A CA 1
ATOM 1129 C CA C SER A 1 78 ? 3.563 43.374 36.429 0.20 9.57 78 SER A CA 1
ATOM 1130 C C . SER A 1 78 ? 3.481 42.851 34.991 1.00 8.20 78 SER A C 1
ATOM 1131 O O . SER A 1 78 ? 3.405 43.621 34.021 1.00 8.44 78 SER A O 1
ATOM 1139 N N . PHE A 1 79 ? 3.520 41.531 34.835 1.00 8.33 79 PHE A N 1
ATOM 1140 C CA . PHE A 1 79 ? 3.407 40.945 33.492 1.00 8.03 79 PHE A CA 1
ATOM 1141 C C . PHE A 1 79 ? 2.014 41.239 32.927 1.00 7.86 79 PHE A C 1
ATOM 1142 O O . PHE A 1 79 ? 1.869 41.570 31.740 1.00 7.84 79 PHE A O 1
ATOM 1159 N N . LYS A 1 80 ? 1.007 41.097 33.770 1.00 7.91 80 LYS A N 1
ATOM 1160 C CA . LYS A 1 80 ? -0.339 41.377 33.340 1.00 8.36 80 LYS A CA 1
ATOM 1161 C C . LYS A 1 80 ? -0.485 42.825 32.884 1.00 7.58 80 LYS A C 1
ATOM 1162 O O . LYS A 1 80 ? -1.112 43.116 31.881 1.00 7.79 80 LYS A O 1
ATOM 1181 N N . GLN A 1 81 ? 0.111 43.779 33.643 0.80 6.47 81 GLN A N 1
ATOM 1182 C CA . GLN A 1 81 ? 0.066 45.172 33.198 0.80 6.20 81 GLN A CA 1
ATOM 1183 C C . GLN A 1 81 ? 0.679 45.322 31.824 0.80 5.95 81 GLN A C 1
ATOM 1184 O O . GLN A 1 81 ? 0.125 46.069 31.006 0.80 6.30 81 GLN A O 1
ATOM 1198 N N . LYS A 1 82 ? 1.799 44.660 31.549 1.00 7.37 82 LYS A N 1
ATOM 1199 C CA A LYS A 1 82 ? 2.488 44.702 30.301 0.50 8.58 82 LYS A CA 1
ATOM 1200 C CA B LYS A 1 82 ? 2.404 44.882 30.248 0.50 6.57 82 LYS A CA 1
ATOM 1201 C C . LYS A 1 82 ? 1.573 44.278 29.129 1.00 6.51 82 LYS A C 1
ATOM 1202 O O . LYS A 1 82 ? 1.475 44.923 28.086 1.00 7.14 82 LYS A O 1
ATOM 1214 N N . GLN A 1 83 ? 0.971 43.084 29.289 1.00 6.18 83 GLN A N 1
ATOM 1215 C CA . GLN A 1 83 ? 0.155 42.559 28.196 1.00 5.95 83 GLN A CA 1
ATOM 1216 C C . GLN A 1 83 ? -1.139 43.363 28.039 1.00 5.83 83 GLN A C 1
ATOM 1217 O O . GLN A 1 83 ? -1.599 43.577 26.922 1.00 6.30 83 GLN A O 1
ATOM 1231 N N . GLN A 1 84 ? -1.713 43.842 29.142 1.00 6.24 84 GLN A N 1
ATOM 1232 C CA A GLN A 1 84 ? -2.919 44.678 29.052 0.50 6.04 84 GLN A CA 1
ATOM 1233 C CA B GLN A 1 84 ? -2.954 44.607 29.025 0.50 8.01 84 GLN A CA 1
ATOM 1234 C C . GLN A 1 84 ? -2.654 45.991 28.415 1.00 6.84 84 GLN A C 1
ATOM 1235 O O . GLN A 1 84 ? -3.458 46.505 27.619 1.00 7.31 84 GLN A O 1
ATOM 1247 N N . ALA A 1 85 ? -1.513 46.604 28.753 1.00 6.88 85 ALA A N 1
ATOM 1248 C CA . ALA A 1 85 ? -1.114 47.865 28.144 1.00 7.26 85 ALA A CA 1
ATOM 1249 C C . ALA A 1 85 ? -0.903 47.653 26.659 1.00 6.70 85 ALA A C 1
ATOM 1250 O O . ALA A 1 85 ? -1.342 48.461 25.834 1.00 7.13 85 ALA A O 1
ATOM 1257 N N . PHE A 1 86 ? -0.221 46.565 26.286 1.00 6.48 86 PHE A N 1
ATOM 1258 C CA . PHE A 1 86 ? -0.021 46.255 24.873 1.00 6.06 86 PHE A CA 1
ATOM 1259 C C . PHE A 1 86 ? -1.358 46.133 24.152 1.00 5.59 86 PHE A C 1
ATOM 1260 O O . PHE A 1 86 ? -1.553 46.707 23.092 1.00 5.87 86 PHE A O 1
ATOM 1277 N N . GLN A 1 87 ? -2.305 45.374 24.743 1.00 5.49 87 GLN A N 1
ATOM 1278 C CA . GLN A 1 87 ? -3.575 45.208 24.072 1.00 5.61 87 GLN A CA 1
ATOM 1279 C C . GLN A 1 87 ? -4.313 46.549 23.946 1.00 5.62 87 GLN A C 1
ATOM 1280 O O . GLN A 1 87 ? -5.027 46.751 22.949 1.00 6.07 87 GLN A O 1
ATOM 1287 N N . ASP A 1 88 ? -4.145 47.456 24.896 1.00 5.75 88 ASP A N 1
ATOM 1288 C CA . ASP A 1 88 ? -4.739 48.789 24.754 1.00 6.13 88 ASP A CA 1
ATOM 1289 C C . ASP A 1 88 ? -4.027 49.624 23.706 1.00 5.86 88 ASP A C 1
ATOM 1290 O O . ASP A 1 88 ? -4.677 50.462 23.061 1.00 6.66 88 ASP A O 1
ATOM 1299 N N . ASN A 1 89 ? -2.723 49.428 23.480 1.00 6.02 89 ASN A N 1
ATOM 1300 C CA A ASN A 1 89 ? -2.033 50.056 22.351 0.50 5.92 89 ASN A CA 1
ATOM 1301 C CA B ASN A 1 89 ? -2.136 50.051 22.309 0.50 7.13 89 ASN A CA 1
ATOM 1302 C C . ASN A 1 89 ? -2.693 49.522 21.032 1.00 6.52 89 ASN A C 1
ATOM 1303 O O . ASN A 1 89 ? -2.914 50.279 20.092 1.00 7.05 89 ASN A O 1
ATOM 1313 N N . ILE A 1 90 ? -2.983 48.208 20.979 1.00 6.40 90 ILE A N 1
ATOM 1314 C CA . ILE A 1 90 ? -3.676 47.650 19.834 1.00 6.47 90 ILE A CA 1
ATOM 1315 C C . ILE A 1 90 ? -5.058 48.289 19.675 1.00 6.64 90 ILE A C 1
ATOM 1316 O O . ILE A 1 90 ? -5.473 48.548 18.550 1.00 7.16 90 ILE A O 1
ATOM 1332 N N . VAL A 1 91 ? -5.778 48.583 20.765 1.00 6.40 91 VAL A N 1
ATOM 1333 C CA . VAL A 1 91 ? -7.048 49.267 20.662 1.00 6.61 91 VAL A CA 1
ATOM 1334 C C . VAL A 1 91 ? -6.880 50.604 19.942 1.00 6.80 91 VAL A C 1
ATOM 1335 O O . VAL A 1 91 ? -7.734 50.976 19.112 1.00 7.09 91 VAL A O 1
ATOM 1348 N N . LYS A 1 92 ? -5.823 51.366 20.248 1.00 6.55 92 LYS A N 1
ATOM 1349 C CA . LYS A 1 92 ? -5.617 52.643 19.565 0.80 5.33 92 LYS A CA 1
ATOM 1350 C C . LYS A 1 92 ? -5.417 52.416 18.060 1.00 6.33 92 LYS A C 1
ATOM 1351 O O . LYS A 1 92 ? -5.900 53.198 17.237 1.00 6.61 92 LYS A O 1
ATOM 1370 N N . LEU A 1 93 ? -4.658 51.380 17.710 1.00 6.19 93 LEU A N 1
ATOM 1371 C CA . LEU A 1 93 ? -4.445 51.033 16.307 1.00 5.84 93 LEU A CA 1
ATOM 1372 C C . LEU A 1 93 ? -5.762 50.632 15.629 1.00 5.79 93 LEU A C 1
ATOM 1373 O O . LEU A 1 93 ? -6.022 51.049 14.496 1.00 6.33 93 LEU A O 1
ATOM 1389 N N . SER A 1 94 ? -6.584 49.831 16.302 1.00 6.21 94 SER A N 1
ATOM 1390 C CA . SER A 1 94 ? -7.902 49.474 15.800 1.00 6.50 94 SER A CA 1
ATOM 1391 C C . SER A 1 94 ? -8.769 50.703 15.569 1.00 6.41 94 SER A C 1
ATOM 1392 O O . SER A 1 94 ? -9.473 50.804 14.564 1.00 6.98 94 SER A O 1
ATOM 1400 N N . ALA A 1 95 ? -8.759 51.651 16.518 1.00 6.61 95 ALA A N 1
ATOM 1401 C CA . ALA A 1 95 ? -9.574 52.840 16.365 1.00 7.06 95 ALA A CA 1
ATOM 1402 C C . ALA A 1 95 ? -9.104 53.649 15.169 1.00 6.73 95 ALA A C 1
ATOM 1403 O O . ALA A 1 95 ? -9.921 54.165 14.398 1.00 7.61 95 ALA A O 1
ATOM 1410 N N . ALA A 1 96 ? -7.798 53.762 14.988 1.00 6.71 96 ALA A N 1
ATOM 1411 C CA . ALA A 1 96 ? -7.244 54.489 13.846 1.00 7.02 96 ALA A CA 1
ATOM 1412 C C . ALA A 1 96 ? -7.655 53.823 12.532 1.00 6.72 96 ALA A C 1
ATOM 1413 O O . ALA A 1 96 ? -8.074 54.480 11.576 1.00 7.33 96 ALA A O 1
ATOM 1420 N N . ALA A 1 97 ? -7.510 52.493 12.485 1.00 6.39 97 ALA A N 1
ATOM 1421 C CA . ALA A 1 97 ? -7.839 51.761 11.284 1.00 6.48 97 ALA A CA 1
ATOM 1422 C C . ALA A 1 97 ? -9.329 51.860 10.987 1.00 6.78 97 ALA A C 1
ATOM 1423 O O . ALA A 1 97 ? -9.725 52.022 9.821 1.00 8.11 97 ALA A O 1
ATOM 1430 N N . ASP A 1 98 ? -10.168 51.760 12.009 1.00 7.46 98 ASP A N 1
ATOM 1431 C CA . ASP A 1 98 ? -11.610 51.824 11.809 1.00 8.26 98 ASP A CA 1
ATOM 1432 C C . ASP A 1 98 ? -12.019 53.200 11.314 1.00 8.99 98 ASP A C 1
ATOM 1433 O O . ASP A 1 98 ? -12.991 53.313 10.549 1.00 11.13 98 ASP A O 1
ATOM 1442 N N . ALA A 1 99 ? -11.306 54.254 11.727 1.00 8.54 99 ALA A N 1
ATOM 1443 C CA . ALA A 1 99 ? -11.580 55.628 11.278 1.00 9.19 99 ALA A CA 1
ATOM 1444 C C . ALA A 1 99 ? -11.008 55.907 9.900 1.00 8.96 99 ALA A C 1
ATOM 1445 O O . ALA A 1 99 ? -11.330 56.952 9.306 1.00 10.71 99 ALA A O 1
ATOM 1452 N N A GLY A 1 100 ? -10.182 55.038 9.340 0.50 7.31 100 GLY A N 1
ATOM 1453 N N B GLY A 1 100 ? -10.117 55.055 9.404 0.50 8.66 100 GLY A N 1
ATOM 1454 C CA A GLY A 1 100 ? -9.518 55.328 8.089 0.50 7.08 100 GLY A CA 1
ATOM 1455 C CA 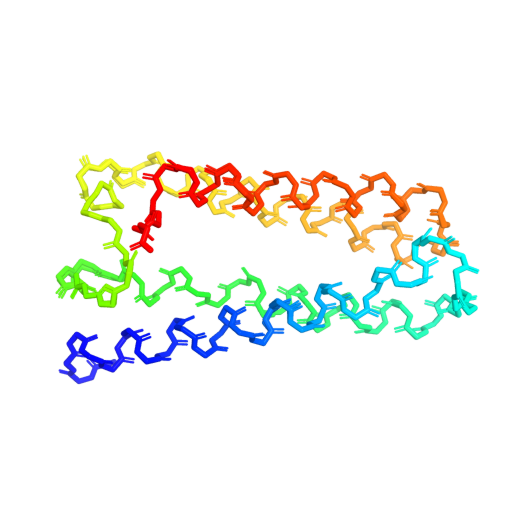B GLY A 1 100 ? -9.476 55.302 8.123 0.50 9.97 100 GLY A CA 1
ATOM 1456 C C A GLY A 1 100 ? -8.530 56.474 8.180 0.50 7.18 100 GLY A C 1
ATOM 1457 C C B GLY A 1 100 ? -8.458 56.422 8.159 0.50 8.52 100 GLY A C 1
ATOM 1458 O O A GLY A 1 100 ? -8.359 57.211 7.227 0.50 7.70 100 GLY A O 1
ATOM 1459 O O B GLY A 1 100 ? -8.179 57.067 7.143 0.50 9.60 100 GLY A O 1
ATOM 1460 N N . ASP A 1 101 ? -7.883 56.661 9.348 1.00 7.70 101 ASP A N 1
ATOM 1461 C CA . ASP A 1 101 ? -7.050 57.830 9.605 1.00 8.10 101 ASP A CA 1
ATOM 1462 C C . ASP A 1 101 ? -5.584 57.422 9.570 1.00 7.70 101 ASP A C 1
ATOM 1463 O O . ASP A 1 101 ? -5.071 56.834 10.529 1.00 7.60 101 ASP A O 1
ATOM 1472 N N A LEU A 1 102 ? -4.944 57.697 8.453 0.70 7.58 102 LEU A N 1
ATOM 1473 N N B LEU A 1 102 ? -4.883 57.653 8.457 0.30 9.14 102 LEU A N 1
ATOM 1474 C CA A LEU A 1 102 ? -3.589 57.299 8.249 0.70 7.57 102 LEU A CA 1
ATOM 1475 C CA B LEU A 1 102 ? -3.487 57.185 8.323 0.30 10.11 102 LEU A CA 1
ATOM 1476 C C A LEU A 1 102 ? -2.632 57.912 9.273 0.70 7.37 102 LEU A C 1
ATOM 1477 C C B LEU A 1 102 ? -2.507 57.937 9.251 0.30 9.41 102 LEU A C 1
ATOM 1478 O O A LEU A 1 102 ? -1.684 57.246 9.741 0.70 7.61 102 LEU A O 1
ATOM 1479 O O B LEU A 1 102 ? -1.467 57.380 9.645 0.30 9.70 102 LEU A O 1
ATOM 1488 N N . ASP A 1 103 ? -2.831 59.179 9.628 1.00 8.89 103 ASP A N 1
ATOM 1489 C CA A ASP A 1 103 ? -1.953 59.792 10.611 0.65 8.50 103 ASP A CA 1
ATOM 1490 C CA B ASP A 1 103 ? -2.009 59.883 10.670 0.25 8.30 103 ASP A CA 1
ATOM 1491 C C . ASP A 1 103 ? -2.093 59.124 11.971 1.00 7.68 103 ASP A C 1
ATOM 1492 O O . ASP A 1 103 ? -1.072 58.821 12.636 1.00 7.97 103 ASP A O 1
ATOM 1502 N N . LYS A 1 104 ? -3.312 58.841 12.405 1.00 7.50 104 LYS A N 1
ATOM 1503 C CA A LYS A 1 104 ? -3.454 58.129 13.642 0.50 7.01 104 LYS A CA 1
ATOM 1504 C CA B LYS A 1 104 ? -3.538 58.102 13.624 0.50 8.60 104 LYS A CA 1
ATOM 1505 C C . LYS A 1 104 ? -2.911 56.702 13.533 1.00 7.07 104 LYS A C 1
ATOM 1506 O O . LYS A 1 104 ? -2.374 56.181 14.510 1.00 7.66 104 LYS A O 1
ATOM 1518 N N . LEU A 1 105 ? -3.031 56.079 12.364 1.00 6.84 105 LEU A N 1
ATOM 1519 C CA . LEU A 1 105 ? -2.490 54.735 12.174 1.00 7.03 105 LEU A CA 1
ATOM 1520 C C . LEU A 1 105 ? -0.987 54.747 12.380 1.00 6.60 105 LEU A C 1
ATOM 1521 O O . LEU A 1 105 ? -0.440 53.876 13.060 1.00 7.07 105 LEU A O 1
ATOM 1537 N N . ARG A 1 106 ? -0.294 55.704 11.775 1.00 6.78 106 ARG A N 1
ATOM 1538 C CA A ARG A 1 106 ? 1.179 55.826 11.936 0.50 7.04 106 ARG A CA 1
ATOM 1539 C CA B ARG A 1 106 ? 1.154 55.748 11.904 0.25 7.08 106 ARG A CA 1
ATOM 1540 C CA C ARG A 1 106 ? 1.135 55.685 11.898 0.25 8.56 106 ARG A CA 1
ATOM 1541 C C . ARG A 1 106 ? 1.560 55.960 13.369 1.00 7.43 106 ARG A C 1
ATOM 1542 O O . ARG A 1 106 ? 2.500 55.303 13.864 1.00 7.88 106 ARG A O 1
ATOM 1565 N N . ALA A 1 107 ? 0.879 56.843 14.072 1.00 7.12 107 ALA A N 1
ATOM 1566 C CA . ALA A 1 107 ? 1.250 57.104 15.462 1.00 7.49 107 ALA A CA 1
ATOM 1567 C C . ALA A 1 107 ? 1.020 55.854 16.312 1.00 7.19 107 ALA A C 1
ATOM 1568 O O . ALA A 1 107 ? 1.858 55.458 17.110 1.00 7.92 107 ALA A O 1
ATOM 1575 N N . ALA A 1 108 ? -0.154 55.247 16.142 1.00 6.67 108 ALA A N 1
ATOM 1576 C CA . ALA A 1 108 ? -0.489 54.064 16.932 1.00 6.77 108 ALA A CA 1
ATOM 1577 C C . ALA A 1 108 ? 0.456 52.911 16.597 1.00 6.59 108 ALA A C 1
ATOM 1578 O O . ALA A 1 108 ? 0.815 52.136 17.480 1.00 7.37 108 ALA A O 1
ATOM 1585 N N . PHE A 1 109 ? 0.833 52.762 15.327 1.00 6.73 109 PHE A N 1
ATOM 1586 C CA . PHE A 1 109 ? 1.742 51.703 14.933 1.00 6.79 109 PHE A CA 1
ATOM 1587 C C . PHE A 1 109 ? 3.074 51.828 15.661 1.00 6.84 109 PHE A C 1
ATOM 1588 O O . PHE A 1 109 ? 3.645 50.850 16.160 1.00 7.52 109 PHE A O 1
ATOM 1605 N N . GLY A 1 110 ? 3.590 53.059 15.748 1.00 7.46 110 GLY A N 1
ATOM 1606 C CA . GLY A 1 110 ? 4.815 53.279 16.492 1.00 8.29 110 GLY A CA 1
ATOM 1607 C C . GLY A 1 110 ? 4.685 52.920 17.968 1.00 7.50 110 GLY A C 1
ATOM 1608 O O . GLY A 1 110 ? 5.568 52.305 18.574 1.00 7.87 110 GLY A O 1
ATOM 1612 N N . ASP A 1 111 ? 3.568 53.315 18.583 1.00 7.65 111 ASP A N 1
ATOM 1613 C CA . ASP A 1 111 ? 3.370 53.030 19.988 1.00 7.48 111 ASP A CA 1
ATOM 1614 C C . ASP A 1 111 ? 3.208 51.520 20.245 1.00 6.98 111 ASP A C 1
ATOM 1615 O O . ASP A 1 111 ? 3.732 51.007 21.232 1.00 7.25 111 ASP A O 1
ATOM 1624 N N . VAL A 1 112 ? 2.500 50.823 19.360 1.00 6.50 112 VAL A N 1
ATOM 1625 C CA . VAL A 1 112 ? 2.415 49.366 19.471 1.00 6.34 112 VAL A CA 1
ATOM 1626 C C . VAL A 1 112 ? 3.811 48.755 19.433 1.00 6.28 112 VAL A C 1
ATOM 1627 O O . VAL A 1 112 ? 4.163 47.920 20.257 1.00 6.50 112 VAL A O 1
ATOM 1640 N N . GLY A 1 113 ? 4.627 49.161 18.453 1.00 6.65 113 GLY A N 1
ATOM 1641 C CA . GLY A 1 113 ? 5.966 48.613 18.352 1.00 7.18 113 GLY A CA 1
ATOM 1642 C C . GLY A 1 113 ? 6.775 48.833 19.611 1.00 7.31 113 GLY A C 1
ATOM 1643 O O . GLY A 1 113 ? 7.520 47.961 20.075 1.00 8.11 113 GLY A O 1
ATOM 1647 N N . ALA A 1 114 ? 6.642 50.022 20.207 1.00 7.20 114 ALA A N 1
ATOM 1648 C CA . ALA A 1 114 ? 7.340 50.322 21.465 1.00 7.61 114 ALA A CA 1
ATOM 1649 C C . ALA A 1 114 ? 6.861 49.376 22.572 1.00 7.13 114 ALA A C 1
ATOM 1650 O O . ALA A 1 114 ? 7.656 48.973 23.429 1.00 7.84 114 ALA A O 1
ATOM 1657 N N . SER A 1 115 ? 5.582 49.056 22.591 1.00 6.81 115 SER A N 1
ATOM 1658 C CA A SER A 1 115 ? 5.009 48.195 23.620 0.70 6.69 115 SER A CA 1
ATOM 1659 C CA B SER A 1 115 ? 5.045 48.156 23.602 0.30 8.29 115 SER A CA 1
ATOM 1660 C C . SER A 1 115 ? 5.504 46.750 23.451 1.00 7.42 115 SER A C 1
ATOM 1661 O O . SER A 1 115 ? 5.752 46.080 24.454 1.00 8.64 115 SER A O 1
ATOM 1667 N N . CYS A 1 116 ? 5.652 46.263 22.205 1.00 7.02 116 CYS A N 1
ATOM 1668 C CA . CYS A 1 116 ? 6.253 44.948 21.995 1.00 7.83 116 CYS A CA 1
ATOM 1669 C C . CYS A 1 116 ? 7.638 44.930 22.646 1.00 7.86 116 CYS A C 1
ATOM 1670 O O . CYS A 1 116 ? 7.983 44.028 23.403 1.00 8.70 116 CYS A O 1
ATOM 1677 N N A LYS A 1 117 ? 8.406 46.027 22.421 0.50 6.68 117 LYS A N 1
ATOM 1678 N N B LYS A 1 117 ? 8.542 45.844 22.154 0.50 8.64 117 LYS A N 1
ATOM 1679 C CA A LYS A 1 117 ? 9.756 46.084 22.920 0.50 6.37 117 LYS A CA 1
ATOM 1680 C CA B LYS A 1 117 ? 10.000 45.873 22.475 0.50 9.45 117 LYS A CA 1
ATOM 1681 C C A LYS A 1 117 ? 9.767 46.212 24.426 0.50 5.29 117 LYS A C 1
ATOM 1682 C C B LYS A 1 117 ? 10.215 46.006 23.944 0.50 8.99 117 LYS A C 1
ATOM 1683 O O A LYS A 1 117 ? 10.630 45.602 25.092 0.50 6.37 117 LYS A O 1
ATOM 1684 O O B LYS A 1 117 ? 11.063 45.382 24.580 0.50 10.09 117 LYS A O 1
ATOM 1695 N N A ALA A 1 118 ? 8.896 46.959 24.960 0.90 8.22 118 ALA A N 1
ATOM 1696 N N B ALA A 1 118 ? 9.418 46.823 24.545 0.10 4.13 118 ALA A N 1
ATOM 1697 C CA A ALA A 1 118 ? 8.868 47.126 26.407 0.90 8.60 118 ALA A CA 1
ATOM 1698 C CA B ALA A 1 118 ? 9.536 46.928 25.959 0.10 2.90 118 ALA A CA 1
ATOM 1699 C C A ALA A 1 118 ? 8.707 45.765 27.088 0.90 8.15 118 ALA A C 1
ATOM 1700 C C B ALA A 1 118 ? 9.146 45.600 26.723 0.10 4.68 118 ALA A C 1
ATOM 1701 O O A ALA A 1 118 ? 9.377 45.464 28.092 0.90 8.86 118 ALA A O 1
ATOM 1702 O O B ALA A 1 118 ? 10.029 45.227 27.580 0.10 3.99 118 ALA A O 1
ATOM 1705 N N . CYS A 1 119 ? 7.894 44.925 26.521 1.00 8.27 119 CYS A N 1
ATOM 1706 C CA . CYS A 1 119 ? 7.719 43.610 27.112 1.00 7.41 119 CYS A CA 1
ATOM 1707 C C . CYS A 1 119 ? 8.958 42.740 26.888 1.00 7.29 119 CYS A C 1
ATOM 1708 O O . CYS A 1 119 ? 9.452 42.092 27.815 1.00 7.97 119 CYS A O 1
ATOM 1715 N N . HIS A 1 120 ? 9.491 42.741 25.678 1.00 7.42 120 HIS A N 1
ATOM 1716 C CA . HIS A 1 120 ? 10.680 41.925 25.403 1.00 7.84 120 HIS A CA 1
ATOM 1717 C C . HIS A 1 120 ? 11.835 42.289 26.332 1.00 8.20 120 HIS A C 1
ATOM 1718 O O . HIS A 1 120 ? 12.558 41.410 26.802 1.00 8.62 120 HIS A O 1
ATOM 1732 N N A ASP A 1 121 ? 11.906 43.597 26.670 0.50 7.45 121 ASP A N 1
ATOM 1733 N N B ASP A 1 121 ? 12.180 43.550 26.407 0.50 9.65 121 ASP A N 1
ATOM 1734 C CA A ASP A 1 121 ? 13.006 44.130 27.468 0.50 9.66 121 ASP A CA 1
ATOM 1735 C CA B ASP A 1 121 ? 13.254 43.976 27.306 0.50 9.83 121 ASP A CA 1
ATOM 1736 C C A ASP A 1 121 ? 13.030 43.405 28.802 0.50 9.75 121 ASP A C 1
ATOM 1737 C C B ASP A 1 121 ? 13.055 43.492 28.809 0.50 10.07 121 ASP A C 1
ATOM 1738 O O A ASP A 1 121 ? 14.121 42.965 29.292 0.50 10.73 121 ASP A O 1
ATOM 1739 O O B ASP A 1 121 ? 14.055 43.421 29.520 0.50 9.80 121 ASP A O 1
ATOM 1748 N N . ALA A 1 122 ? 11.845 43.270 29.337 1.00 9.10 122 ALA A N 1
ATOM 1749 C CA . ALA A 1 122 ? 11.684 42.739 30.676 1.00 9.58 122 ALA A CA 1
ATOM 1750 C C . ALA A 1 122 ? 11.558 41.209 30.703 1.00 8.68 122 ALA A C 1
ATOM 1751 O O . ALA A 1 122 ? 11.891 40.586 31.717 1.00 10.29 122 ALA A O 1
ATOM 1758 N N . TYR A 1 123 ? 11.017 40.595 29.641 1.00 7.67 123 TYR A N 1
ATOM 1759 C CA . TYR A 1 123 ? 10.453 39.269 29.756 1.00 7.29 123 TYR A CA 1
ATOM 1760 C C . TYR A 1 123 ? 10.886 38.247 28.704 1.00 7.28 123 TYR A C 1
ATOM 1761 O O . TYR A 1 123 ? 10.469 37.083 28.811 1.00 7.31 123 TYR A O 1
ATOM 1779 N N . ARG A 1 124 ? 11.688 38.642 27.724 1.00 7.63 124 ARG A N 1
ATOM 1780 C CA . ARG A 1 124 ? 12.111 37.716 26.683 1.00 7.79 124 ARG A CA 1
ATOM 1781 C C . ARG A 1 124 ? 13.660 37.544 26.756 1.00 8.38 124 ARG A C 1
ATOM 1782 O O . ARG A 1 124 ? 14.388 38.523 26.767 1.00 10.00 124 ARG A O 1
ATOM 1803 N N . LYS A 1 125 ? 14.105 36.296 26.805 1.00 8.53 125 LYS A N 1
ATOM 1804 C CA . LYS A 1 125 ? 15.545 36.016 26.830 1.00 9.80 125 LYS A CA 1
ATOM 1805 C C . LYS A 1 125 ? 16.184 36.370 25.535 1.00 11.80 125 LYS A C 1
ATOM 1806 O O . LYS A 1 125 ? 15.582 36.326 24.485 1.00 13.56 125 LYS A O 1
ATOM 1825 N N . LYS A 1 126 ? 17.481 36.681 25.597 1.00 16.52 126 LYS A N 1
ATOM 1826 C CA . LYS A 1 126 ? 18.269 36.872 24.383 1.00 19.57 126 LYS A CA 1
ATOM 1827 C C . LYS A 1 126 ? 18.472 35.519 23.698 0.90 21.36 126 LYS A C 1
ATOM 1828 O O . LYS A 1 126 ? 18.417 34.424 24.315 0.90 24.57 126 LYS A O 1
ATOM 1835 N N . LYS A 1 127 ? 18.678 35.527 22.476 0.90 25.57 127 LYS A N 1
#

CATH classification: 1.20.120.10

Radius of gyration: 15.32 Å; Cα contacts (8 Å, |Δi|>4): 148; chains: 1; bounding box: 30×41×41 Å

Nearest PDB structures (foldseek):
  2ykz-assembly1_A  TM=1.008E+00  e=1.580E-19  Achromobacter xylosoxidans
  5jli-assembly1_A  TM=1.002E+00  e=2.919E-18  Achromobacter xylosoxidans
  2xl8-assembly1_A-2  TM=1.006E+00  e=4.612E-18  Achromobacter xylosoxidans
  4cda-assembly1_A  TM=1.007E+00  e=5.171E-18  Achromobacter xylosoxidans
  5agf-assembly1_A-2  TM=1.001E+00  e=6.499E-18  Achromobacter xylosoxidans

Foldseek 3Di:
DPALVVLVVQLVVLCVVLVCLLVVCVCCLVVVDPQDLVVNLVSLVVSLVSLVPNPVSPDPPSDDDFWDPVCVVVVVVVVVLSVVLSVLSVQCNVCSVVSPSVSNSVSSVVNVVSVVVCCVVTGHD

Secondary structure (P-SEA, 3-state):
cccaaaaaaaaaaaaaaaaaaaaaacccccccccccaaaaaaaaaaaaaaaaccccccccccccccccccccccaaaaaaaaaaaaaaaaaaaaaaaaccaaaaaaaaaaaaaaaaaaaaccccc

Solvent-accessible surface area: 7503 Å² total

Organism: Alcaligenes xylosoxydans xylosoxydans (NCBI:txid85698)

B-factor: mean 10.25, std 6.87, range [2.37, 53.81]